Protein AF-A0A382GIU1-F1 (afdb_monomer_lite)

Secondary structure (DSSP, 8-state):
-EEEETTTSHHHHHHHHHHHHTT--EEEEES-SS----GGGTTEEEEE--TT-HHHHHHHTTT--

pLDDT: mean 94.83, std 3.53, range [75.0, 98.19]

Structure (mmCIF, N/CA/C/O backbone):
data_AF-A0A382GIU1-F1
#
_entry.id   AF-A0A382GIU1-F1
#
loop_
_atom_site.group_PDB
_atom_site.id
_atom_site.type_symbol
_atom_site.label_atom_id
_atom_site.label_alt_id
_atom_site.label_comp_id
_atom_site.label_asym_id
_atom_site.label_entity_id
_atom_site.label_seq_id
_atom_site.pdbx_PDB_ins_code
_atom_site.Cartn_x
_atom_site.Cartn_y
_atom_site.Cartn_z
_atom_site.occupancy
_atom_site.B_iso_or_equiv
_atom_site.auth_seq_id
_atom_site.auth_comp_id
_atom_site.auth_asym_id
_atom_site.auth_atom_id
_atom_site.pdbx_PDB_model_num
ATOM 1 N N . MET A 1 1 ? -4.291 -6.363 7.816 1.00 93.50 1 MET A N 1
ATOM 2 C CA . MET A 1 1 ? -3.819 -5.046 7.304 1.00 93.50 1 MET A CA 1
ATOM 3 C C . MET A 1 1 ? -3.907 -5.123 5.797 1.00 93.50 1 MET A C 1
ATOM 5 O O . MET A 1 1 ? -3.554 -6.164 5.271 1.00 93.50 1 MET A O 1
ATOM 9 N N . ILE A 1 2 ? -4.399 -4.090 5.109 1.00 96.94 2 ILE A N 1
ATOM 10 C CA . ILE A 1 2 ? -4.643 -4.150 3.658 1.00 96.94 2 ILE A CA 1
ATOM 11 C C . ILE A 1 2 ? -3.580 -3.331 2.922 1.00 96.94 2 ILE A C 1
ATOM 13 O O . ILE A 1 2 ? -3.493 -2.120 3.127 1.00 96.94 2 ILE A O 1
ATOM 17 N N . LEU A 1 3 ? -2.818 -3.981 2.039 1.00 97.38 3 LEU A N 1
ATOM 18 C CA . LEU A 1 3 ? -1.903 -3.314 1.113 1.00 97.38 3 LEU A CA 1
ATOM 19 C C . LEU A 1 3 ? -2.669 -2.801 -0.113 1.00 97.38 3 LEU A C 1
ATOM 21 O O . LEU A 1 3 ? -3.346 -3.564 -0.801 1.00 97.38 3 LEU A O 1
ATOM 25 N N . ILE A 1 4 ? -2.523 -1.513 -0.422 1.00 97.06 4 ILE A N 1
ATOM 26 C CA . ILE A 1 4 ? -3.066 -0.888 -1.632 1.00 97.06 4 ILE A CA 1
ATOM 27 C C . ILE A 1 4 ? -1.907 -0.382 -2.486 1.00 97.06 4 ILE A C 1
ATOM 29 O O . ILE A 1 4 ? -1.239 0.598 -2.148 1.00 97.06 4 ILE A O 1
ATOM 33 N N . THR A 1 5 ? -1.683 -1.026 -3.629 1.00 95.19 5 THR A N 1
ATOM 34 C CA . THR A 1 5 ? -0.734 -0.534 -4.633 1.00 95.19 5 THR A CA 1
ATOM 35 C C . THR A 1 5 ? -1.309 0.689 -5.347 1.00 95.19 5 THR A C 1
ATOM 37 O O . THR A 1 5 ? -2.520 0.808 -5.544 1.00 95.19 5 THR A O 1
ATOM 40 N N . GLY A 1 6 ? -0.452 1.655 -5.697 1.00 92.00 6 GLY A N 1
ATOM 41 C CA . GLY A 1 6 ? -0.927 2.915 -6.277 1.00 92.00 6 GLY A CA 1
ATOM 42 C C . GLY A 1 6 ? -1.854 3.685 -5.327 1.00 92.00 6 GLY A C 1
ATOM 43 O O . GLY A 1 6 ? -2.736 4.413 -5.782 1.00 92.00 6 GLY A O 1
ATOM 44 N N . GLY A 1 7 ? -1.664 3.518 -4.013 1.00 93.12 7 GLY A N 1
ATOM 45 C CA . GLY A 1 7 ? -2.525 4.069 -2.963 1.00 93.12 7 GLY A CA 1
ATOM 46 C C . GLY A 1 7 ? -2.601 5.598 -2.927 1.00 93.12 7 GLY A C 1
ATOM 47 O O . GLY A 1 7 ? -3.566 6.152 -2.417 1.00 93.12 7 GLY A O 1
ATOM 48 N N . LEU A 1 8 ? -1.626 6.280 -3.530 1.00 93.44 8 LEU A N 1
ATOM 49 C CA . LEU A 1 8 ? -1.607 7.739 -3.698 1.00 93.44 8 LEU A CA 1
ATOM 50 C C . LEU A 1 8 ? -2.171 8.208 -5.054 1.00 93.44 8 LEU A C 1
ATOM 52 O O . LEU A 1 8 ? -2.184 9.400 -5.347 1.00 93.44 8 LEU A O 1
ATOM 56 N N . GLY A 1 9 ? -2.615 7.280 -5.904 1.00 92.75 9 GLY A N 1
ATOM 57 C CA . GLY A 1 9 ? -3.326 7.578 -7.145 1.00 92.75 9 GLY A CA 1
ATOM 58 C C . GLY A 1 9 ? -4.824 7.798 -6.918 1.00 92.75 9 GLY A C 1
ATOM 59 O O . GLY A 1 9 ? -5.350 7.587 -5.828 1.00 92.75 9 GLY A O 1
ATOM 60 N N . TYR A 1 10 ? -5.542 8.173 -7.980 1.00 94.50 10 TYR A N 1
ATOM 61 C CA . TYR A 1 10 ? -6.969 8.511 -7.896 1.00 94.50 10 TYR A CA 1
ATOM 62 C C . TYR A 1 10 ? -7.838 7.379 -7.323 1.00 94.50 10 TYR A C 1
ATOM 64 O O . TYR A 1 10 ? -8.624 7.598 -6.401 1.00 94.50 10 TYR A O 1
ATOM 72 N N . LEU A 1 11 ? -7.704 6.165 -7.866 1.00 96.19 11 LEU A N 1
ATOM 73 C CA . LEU A 1 11 ? -8.525 5.028 -7.448 1.00 96.19 11 LEU A CA 1
ATOM 74 C C . LEU A 1 11 ? -8.057 4.462 -6.103 1.00 96.19 11 LEU A C 1
ATOM 76 O O . LEU A 1 11 ? -8.870 4.305 -5.194 1.00 96.19 11 LEU A O 1
ATOM 80 N N . GLY A 1 12 ? -6.752 4.210 -5.968 1.00 96.25 12 GLY A N 1
ATOM 81 C CA . GLY A 1 12 ? -6.162 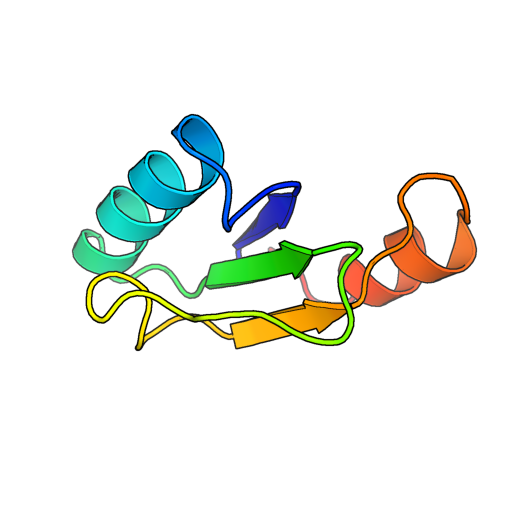3.667 -4.745 1.00 96.25 12 GLY A CA 1
ATOM 82 C C . GLY A 1 12 ? -6.463 4.532 -3.522 1.00 96.25 12 GLY A C 1
ATOM 83 O O . GLY A 1 12 ? -6.900 4.003 -2.504 1.00 96.25 12 GLY A O 1
ATOM 84 N N . GLY A 1 13 ? -6.358 5.859 -3.649 1.00 96.50 13 GLY A N 1
ATOM 85 C CA . GLY A 1 13 ? -6.652 6.785 -2.554 1.00 96.50 13 GLY A CA 1
ATOM 86 C C . GLY A 1 13 ? -8.124 6.781 -2.140 1.00 96.50 13 GLY A C 1
ATOM 87 O O . GLY A 1 13 ? -8.438 6.818 -0.954 1.00 96.50 13 GLY A O 1
ATOM 88 N N . ARG A 1 14 ? -9.058 6.659 -3.092 1.00 97.62 14 ARG A N 1
ATOM 89 C CA . ARG A 1 14 ? -10.493 6.554 -2.768 1.00 97.62 14 ARG A CA 1
ATOM 90 C C . ARG A 1 14 ? -10.828 5.244 -2.063 1.00 97.62 14 ARG A C 1
ATOM 92 O O . ARG A 1 14 ? -11.601 5.260 -1.106 1.00 97.62 14 ARG A O 1
ATOM 99 N N . ILE A 1 15 ? -10.234 4.136 -2.508 1.00 98.06 15 ILE A N 1
ATOM 100 C CA . ILE A 1 15 ? -10.376 2.830 -1.853 1.00 98.06 15 ILE A CA 1
ATOM 101 C C . ILE A 1 15 ? -9.801 2.901 -0.433 1.00 98.06 15 ILE A C 1
ATOM 103 O O . ILE A 1 15 ? -10.482 2.522 0.518 1.00 98.06 15 ILE A O 1
ATOM 107 N N . ALA A 1 16 ? -8.599 3.460 -0.275 1.00 97.88 16 ALA A N 1
ATOM 108 C CA . ALA A 1 16 ? -7.951 3.647 1.019 1.00 97.88 16 ALA A CA 1
ATOM 109 C C . ALA A 1 16 ? -8.811 4.484 1.974 1.00 97.88 16 ALA A C 1
ATOM 111 O O . ALA A 1 16 ? -9.126 4.024 3.065 1.00 97.88 16 ALA A O 1
ATOM 112 N N . ASN A 1 17 ? -9.266 5.667 1.549 1.00 98.06 17 ASN A N 1
ATOM 113 C CA . ASN A 1 17 ? -10.119 6.550 2.352 1.00 98.06 17 ASN A CA 1
ATOM 114 C C . ASN A 1 17 ? -11.416 5.844 2.790 1.00 98.06 17 ASN A C 1
ATOM 116 O O . ASN A 1 17 ? -11.817 5.919 3.951 1.00 98.06 17 ASN A O 1
ATOM 120 N N . HIS A 1 18 ? -12.061 5.105 1.882 1.00 98.19 18 HIS A N 1
ATOM 121 C CA . HIS A 1 18 ? -13.255 4.332 2.219 1.00 98.19 18 HIS A CA 1
ATOM 122 C C . HIS A 1 18 ? -12.974 3.261 3.286 1.00 98.19 18 HIS A C 1
ATOM 124 O O . HIS A 1 18 ? -13.727 3.143 4.251 1.00 98.19 18 HIS A O 1
ATOM 130 N N . LEU A 1 19 ? -11.879 2.510 3.150 1.00 97.56 19 LEU A N 1
ATOM 131 C CA . LEU A 1 19 ? -11.518 1.455 4.096 1.00 97.56 19 LEU A CA 1
ATOM 132 C C . LEU A 1 19 ? -11.039 2.007 5.449 1.00 97.56 19 LEU A C 1
ATOM 134 O O . LEU A 1 19 ? -11.384 1.438 6.484 1.00 97.56 19 LEU A O 1
ATOM 138 N N . ILE A 1 20 ? -10.331 3.141 5.463 1.00 97.38 20 ILE A N 1
ATOM 139 C CA . ILE A 1 20 ? -9.969 3.873 6.689 1.00 97.38 20 ILE A CA 1
ATOM 140 C C . ILE A 1 20 ? -11.236 4.244 7.464 1.00 97.38 20 ILE A C 1
ATOM 142 O O . ILE A 1 20 ? -11.331 3.979 8.660 1.00 97.38 20 ILE A O 1
ATOM 146 N N . LYS A 1 21 ? -12.253 4.791 6.782 1.00 97.62 21 LYS A N 1
ATOM 147 C CA . LYS A 1 21 ? -13.558 5.113 7.391 1.00 97.62 21 LYS A CA 1
ATOM 148 C C . LYS A 1 21 ? -14.304 3.879 7.907 1.00 97.62 21 LYS A C 1
ATOM 150 O O . LYS A 1 21 ? -15.126 4.002 8.808 1.00 97.62 21 LYS A O 1
ATOM 155 N N . ALA A 1 22 ? -14.006 2.700 7.366 1.00 97.50 22 ALA A N 1
ATOM 156 C CA . ALA A 1 22 ? -14.496 1.412 7.851 1.00 97.50 22 ALA A CA 1
ATOM 157 C C . ALA A 1 22 ? -13.596 0.788 8.943 1.00 97.50 22 ALA A C 1
ATOM 159 O O . ALA A 1 22 ? -13.699 -0.413 9.208 1.00 97.50 22 ALA A O 1
ATOM 160 N N . ASN A 1 23 ? -12.716 1.582 9.570 1.00 96.50 23 ASN A N 1
ATOM 161 C CA . ASN A 1 23 ? -11.773 1.175 10.616 1.00 96.50 23 ASN A CA 1
ATOM 162 C C . ASN A 1 23 ? -10.824 0.042 10.191 1.00 96.50 23 ASN A C 1
ATOM 164 O O . ASN A 1 23 ? -10.485 -0.834 10.988 1.00 96.50 23 ASN A O 1
ATOM 168 N N . LYS A 1 24 ? -10.407 0.022 8.920 1.00 97.12 24 LYS A N 1
ATOM 169 C CA . LYS A 1 24 ? -9.375 -0.900 8.433 1.00 97.12 24 LYS A CA 1
ATOM 170 C C . LYS A 1 24 ? -8.003 -0.236 8.485 1.00 97.12 24 LYS A C 1
ATOM 172 O O . LYS A 1 24 ? -7.858 0.923 8.112 1.00 97.12 24 LYS A O 1
ATOM 177 N N . THR A 1 25 ? -6.994 -1.001 8.888 1.00 96.81 25 THR A N 1
ATOM 178 C CA . THR A 1 25 ? -5.585 -0.594 8.819 1.00 96.81 25 THR A CA 1
ATOM 179 C C . THR A 1 25 ? -5.075 -0.733 7.390 1.00 96.81 25 THR A C 1
ATOM 181 O O . THR A 1 25 ? -5.1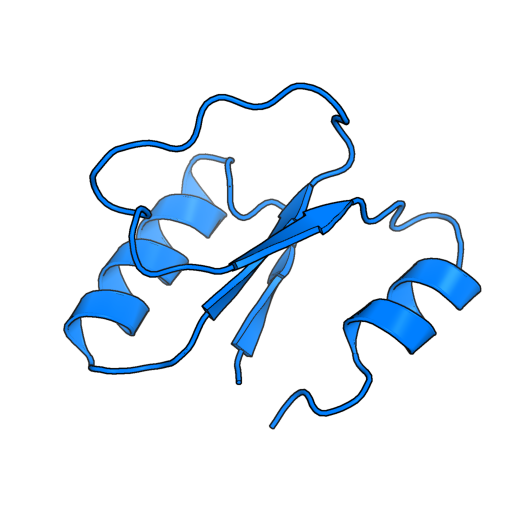59 -1.824 6.813 1.00 96.81 25 THR A O 1
ATOM 184 N N . ILE A 1 26 ? -4.547 0.357 6.834 1.00 97.69 26 ILE A N 1
ATOM 185 C CA . ILE A 1 26 ? -4.130 0.456 5.433 1.00 97.69 26 ILE A CA 1
ATOM 186 C C . ILE A 1 26 ? -2.629 0.710 5.331 1.00 97.69 26 ILE A C 1
ATOM 188 O O . ILE A 1 26 ? -2.110 1.593 6.009 1.00 97.69 26 ILE A O 1
ATOM 192 N N . LEU A 1 27 ? -1.981 -0.017 4.421 1.00 97.50 27 LEU A N 1
ATOM 193 C CA . LEU A 1 27 ? -0.619 0.219 3.955 1.00 97.50 27 LEU A CA 1
ATOM 194 C C . LEU A 1 27 ? -0.669 0.651 2.481 1.00 97.50 27 LEU A C 1
ATOM 196 O O . LEU A 1 27 ? -1.192 -0.070 1.631 1.00 97.50 27 LEU A O 1
ATOM 200 N N . LEU A 1 28 ? -0.152 1.831 2.153 1.00 97.06 28 LEU A N 1
ATOM 201 C CA . LEU A 1 28 ? -0.111 2.365 0.793 1.00 97.06 28 LEU A CA 1
ATOM 202 C C . LEU A 1 28 ? 1.253 2.090 0.160 1.00 97.06 28 LEU A C 1
ATOM 204 O O . LEU A 1 28 ? 2.278 2.580 0.627 1.00 97.06 28 LEU A O 1
ATOM 208 N N . GLY A 1 29 ? 1.260 1.356 -0.950 1.00 95.75 29 GLY A N 1
ATOM 209 C CA . GLY A 1 29 ? 2.453 1.162 -1.769 1.00 95.75 29 GLY A CA 1
ATOM 210 C C . GLY A 1 29 ? 2.629 2.293 -2.784 1.00 95.75 29 GLY A C 1
ATOM 211 O O . GLY A 1 29 ? 1.732 2.550 -3.598 1.00 95.75 29 GLY A O 1
ATOM 212 N N . THR A 1 30 ? 3.800 2.932 -2.786 1.00 94.50 30 THR A N 1
ATOM 213 C CA . THR A 1 30 ? 4.191 3.950 -3.776 1.00 94.50 30 THR A CA 1
ATOM 214 C C . THR A 1 30 ? 5.586 3.686 -4.333 1.00 94.50 30 THR A C 1
ATOM 216 O O . THR A 1 30 ? 6.486 3.272 -3.612 1.00 94.50 30 THR A O 1
ATOM 219 N N . LYS A 1 31 ? 5.797 3.965 -5.623 1.00 92.00 31 LYS A N 1
ATOM 220 C CA . LYS A 1 31 ? 7.139 3.909 -6.230 1.00 92.00 31 LYS A CA 1
ATOM 221 C C . LYS A 1 31 ? 7.984 5.148 -5.904 1.00 92.00 31 LYS A C 1
ATOM 223 O O . LYS A 1 31 ? 9.204 5.105 -6.028 1.00 92.00 31 LYS A O 1
ATOM 228 N N . ASN A 1 32 ? 7.331 6.258 -5.552 1.00 89.69 32 ASN A N 1
ATOM 229 C CA . ASN A 1 32 ? 7.988 7.542 -5.344 1.00 89.69 32 ASN A CA 1
ATOM 230 C C . ASN A 1 32 ? 8.517 7.623 -3.908 1.00 89.69 32 ASN A C 1
ATOM 232 O O . ASN A 1 32 ? 7.745 7.448 -2.968 1.00 89.69 32 ASN A O 1
ATOM 236 N N . SER A 1 33 ? 9.805 7.932 -3.750 1.00 85.00 33 SER A N 1
ATOM 237 C CA . SER A 1 33 ? 10.429 8.193 -2.445 1.00 85.00 33 SER A CA 1
ATOM 238 C C . SER A 1 33 ? 9.941 9.501 -1.821 1.00 85.00 33 SER A C 1
ATOM 240 O O . SER A 1 33 ? 9.797 9.593 -0.608 1.00 85.00 33 SER A O 1
ATOM 242 N N . GLU A 1 34 ? 9.644 10.495 -2.657 1.00 89.88 34 GLU A N 1
ATOM 243 C CA . GLU A 1 34 ? 8.993 11.737 -2.257 1.00 89.88 34 GLU A CA 1
ATOM 244 C C . GLU A 1 34 ? 7.508 11.663 -2.601 1.00 89.88 34 GLU A C 1
ATOM 246 O O . GLU A 1 34 ? 7.120 11.466 -3.758 1.00 89.88 34 GLU A O 1
ATOM 251 N N . TYR A 1 35 ? 6.662 11.814 -1.590 1.00 89.69 35 TYR A N 1
ATOM 252 C CA . TYR A 1 35 ? 5.220 11.797 -1.757 1.00 89.69 35 TYR A CA 1
ATOM 253 C C . TYR A 1 35 ? 4.548 12.840 -0.872 1.00 89.69 35 TYR A C 1
ATOM 255 O O . TYR A 1 35 ? 5.030 13.181 0.204 1.00 89.69 35 TYR A O 1
ATOM 263 N N . ASN A 1 36 ? 3.399 13.330 -1.335 1.00 91.00 36 ASN A N 1
ATOM 264 C CA . ASN A 1 36 ? 2.497 14.141 -0.534 1.00 91.00 36 ASN A CA 1
ATOM 265 C C . ASN A 1 36 ? 1.331 13.254 -0.097 1.00 91.00 36 ASN A C 1
ATOM 267 O O . ASN A 1 36 ? 0.623 12.719 -0.953 1.00 91.00 36 ASN A O 1
ATOM 271 N N . LEU A 1 37 ? 1.160 13.074 1.212 1.00 93.81 37 LEU A N 1
ATOM 272 C CA . LEU A 1 37 ? 0.064 12.294 1.772 1.00 93.81 37 LEU A CA 1
ATOM 273 C C . LEU A 1 37 ? -1.140 13.222 2.011 1.00 93.81 37 LEU A C 1
ATOM 275 O O . LEU A 1 37 ? -1.058 14.110 2.860 1.00 93.81 37 LEU A O 1
ATOM 279 N N . PRO A 1 38 ? -2.265 13.046 1.295 1.00 93.69 38 PRO A N 1
ATOM 280 C CA . PRO A 1 38 ? -3.471 13.826 1.546 1.00 93.69 38 PRO A CA 1
ATOM 281 C C . PRO A 1 38 ? -3.991 13.602 2.971 1.00 93.69 38 PRO A C 1
ATOM 283 O O . PRO A 1 38 ? -3.952 12.479 3.471 1.00 93.69 38 PRO A O 1
ATOM 286 N N . ASN A 1 39 ? -4.585 14.632 3.584 1.00 95.75 39 ASN A N 1
ATOM 287 C CA . ASN A 1 39 ? -5.152 14.548 4.941 1.00 95.75 39 ASN A CA 1
ATOM 288 C C . ASN A 1 39 ? -6.162 13.399 5.112 1.00 95.75 39 ASN A C 1
ATOM 290 O O . ASN A 1 39 ? -6.274 12.817 6.184 1.00 95.75 39 ASN A O 1
ATOM 294 N N . GLU A 1 40 ? -6.885 13.044 4.050 1.00 95.00 40 GLU A N 1
ATOM 295 C CA . GLU A 1 40 ? -7.846 11.933 4.042 1.00 95.00 40 GLU A CA 1
ATOM 296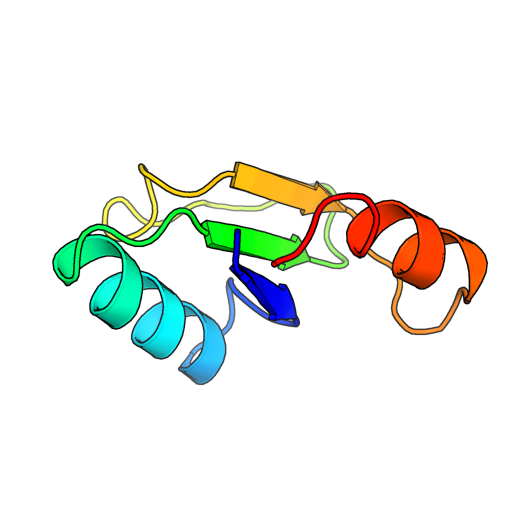 C C . GLU A 1 40 ? -7.196 10.557 4.258 1.00 95.00 40 GLU A C 1
ATOM 298 O O . GLU A 1 40 ? -7.879 9.606 4.633 1.00 95.00 40 GLU A O 1
ATOM 303 N N . LEU A 1 41 ? -5.889 10.448 4.010 1.00 96.75 41 LEU A N 1
ATOM 304 C CA . LEU A 1 41 ? -5.099 9.224 4.108 1.00 96.75 41 LEU A CA 1
ATOM 305 C C . LEU A 1 41 ? -4.134 9.248 5.302 1.00 96.75 41 LEU A C 1
ATOM 307 O O . LEU A 1 41 ? -3.302 8.356 5.423 1.00 96.75 41 LEU A O 1
ATOM 311 N N . ILE A 1 42 ? -4.241 10.229 6.205 1.00 95.38 42 ILE A N 1
ATOM 312 C CA . ILE A 1 42 ? -3.293 10.413 7.320 1.00 95.38 42 ILE A CA 1
ATOM 313 C C . ILE A 1 42 ? -3.229 9.215 8.285 1.00 95.38 42 ILE A C 1
ATOM 315 O O . ILE A 1 42 ? -2.221 9.010 8.947 1.00 95.38 42 ILE A O 1
ATOM 319 N N . ASN A 1 43 ? -4.284 8.396 8.326 1.00 95.94 43 ASN A N 1
ATOM 320 C CA . ASN A 1 43 ? -4.367 7.182 9.145 1.00 95.94 43 ASN A CA 1
ATOM 321 C C . ASN A 1 43 ? -3.891 5.917 8.403 1.00 95.94 43 ASN A C 1
ATOM 323 O O . ASN A 1 43 ? -4.263 4.806 8.780 1.00 95.94 43 ASN A O 1
ATOM 327 N N . SER A 1 44 ? -3.136 6.075 7.315 1.00 96.62 44 SER A N 1
ATOM 328 C CA . SER A 1 44 ? -2.502 4.969 6.596 1.00 96.62 44 SER A CA 1
ATOM 329 C C . SER A 1 44 ? -0.991 5.001 6.763 1.00 96.62 44 SER A C 1
ATOM 331 O O . SER A 1 44 ? -0.385 6.064 6.894 1.00 96.62 44 SER A O 1
ATOM 333 N N . GLU A 1 45 ? -0.385 3.822 6.736 1.00 95.88 45 GLU A N 1
ATOM 334 C CA . GLU A 1 45 ? 1.059 3.672 6.620 1.00 95.88 45 GLU A CA 1
ATOM 335 C C . GLU A 1 45 ? 1.457 3.731 5.143 1.00 95.88 45 GLU A C 1
ATOM 337 O O . GLU A 1 45 ? 0.660 3.400 4.263 1.00 95.88 45 GLU A O 1
ATOM 342 N N . VAL A 1 46 ? 2.689 4.143 4.847 1.00 95.81 46 VAL A N 1
ATOM 343 C CA . VAL A 1 46 ? 3.196 4.230 3.472 1.00 95.81 46 VAL A CA 1
ATOM 344 C C . VAL A 1 46 ? 4.508 3.471 3.368 1.00 95.81 46 VAL A C 1
ATOM 346 O O . VAL A 1 46 ? 5.416 3.677 4.170 1.00 95.81 46 VAL A O 1
ATOM 349 N N . ILE A 1 47 ? 4.619 2.628 2.344 1.00 95.25 47 ILE A N 1
ATOM 350 C CA . ILE A 1 47 ? 5.832 1.880 2.020 1.00 95.25 47 ILE A CA 1
ATOM 351 C C . ILE A 1 47 ? 6.292 2.194 0.599 1.00 95.25 47 ILE A C 1
ATOM 353 O O . ILE A 1 47 ? 5.490 2.312 -0.338 1.00 95.25 47 ILE A O 1
ATOM 357 N N . GLN A 1 48 ? 7.609 2.311 0.431 1.00 94.38 48 GLN A N 1
ATOM 358 C CA . GLN A 1 48 ? 8.206 2.367 -0.892 1.00 94.38 48 GLN A CA 1
ATOM 359 C C . GLN A 1 48 ? 8.194 0.967 -1.509 1.00 94.38 48 GLN A C 1
ATOM 361 O O . GLN A 1 48 ? 8.748 0.026 -0.950 1.00 94.38 48 GLN A O 1
ATOM 366 N N . LEU A 1 49 ? 7.560 0.839 -2.670 1.00 94.62 49 LEU A N 1
ATOM 367 C CA . LEU A 1 49 ? 7.312 -0.436 -3.325 1.00 94.62 49 LEU A CA 1
ATOM 368 C C . LEU A 1 49 ? 7.564 -0.316 -4.827 1.00 94.62 49 LEU A C 1
ATOM 370 O O . LEU A 1 49 ? 6.835 0.380 -5.542 1.00 94.62 49 LEU A O 1
ATOM 374 N N . ASN A 1 50 ? 8.571 -1.038 -5.322 1.00 94.88 50 ASN A N 1
ATOM 375 C CA . ASN A 1 50 ? 8.752 -1.253 -6.750 1.00 94.88 50 ASN A CA 1
ATOM 376 C C . ASN A 1 50 ? 8.052 -2.550 -7.182 1.00 94.88 50 ASN A C 1
ATOM 378 O O . ASN A 1 50 ? 8.553 -3.646 -6.957 1.00 94.88 50 ASN A O 1
ATOM 382 N N . LEU A 1 51 ? 6.923 -2.422 -7.882 1.00 94.69 51 LEU A N 1
ATOM 383 C CA . LEU A 1 51 ? 6.141 -3.565 -8.375 1.00 94.69 51 LEU A CA 1
ATOM 384 C C . LEU A 1 51 ? 6.868 -4.426 -9.423 1.00 94.69 51 LEU A C 1
ATOM 386 O O . LEU A 1 51 ? 6.404 -5.514 -9.743 1.00 94.69 51 LEU A O 1
ATOM 390 N N . LEU A 1 52 ? 7.985 -3.954 -9.981 1.00 95.81 52 LEU A N 1
ATOM 391 C CA . LEU A 1 52 ? 8.815 -4.743 -10.897 1.00 95.81 52 LEU A CA 1
ATOM 392 C C . LEU A 1 52 ? 9.894 -5.553 -10.165 1.00 95.81 52 LEU A C 1
ATOM 394 O O . LEU A 1 52 ? 10.617 -6.319 -10.798 1.00 95.81 52 LEU A O 1
ATOM 398 N N . LYS A 1 53 ? 10.024 -5.380 -8.845 1.00 96.38 53 LYS A N 1
ATOM 399 C CA . LYS A 1 53 ? 10.998 -6.071 -8.005 1.00 96.38 53 LYS A CA 1
ATOM 400 C C . LYS A 1 53 ? 10.263 -7.000 -7.043 1.00 96.38 53 LYS A C 1
ATOM 402 O O . LYS A 1 53 ? 9.717 -6.558 -6.039 1.00 96.38 53 LYS A O 1
ATOM 407 N N . THR A 1 54 ? 10.279 -8.298 -7.340 1.00 96.62 54 THR A N 1
ATOM 408 C CA . THR A 1 54 ? 9.541 -9.325 -6.582 1.00 96.62 54 THR A CA 1
ATOM 409 C C . THR A 1 54 ? 9.819 -9.282 -5.082 1.00 96.62 54 THR A C 1
ATOM 411 O O . THR A 1 54 ? 8.878 -9.323 -4.299 1.00 96.62 54 THR A O 1
ATOM 414 N N . SER A 1 55 ? 11.080 -9.092 -4.679 1.00 96.56 55 SER A N 1
ATOM 415 C CA . SER A 1 55 ? 11.449 -9.008 -3.260 1.00 96.56 55 SER A CA 1
ATOM 416 C C . SER A 1 55 ? 10.749 -7.865 -2.520 1.00 96.56 55 SER A C 1
ATOM 418 O O . SER A 1 55 ? 10.467 -7.984 -1.335 1.00 96.56 55 SER A O 1
ATOM 420 N N . ASP A 1 56 ? 10.476 -6.746 -3.201 1.00 95.81 56 ASP A N 1
ATOM 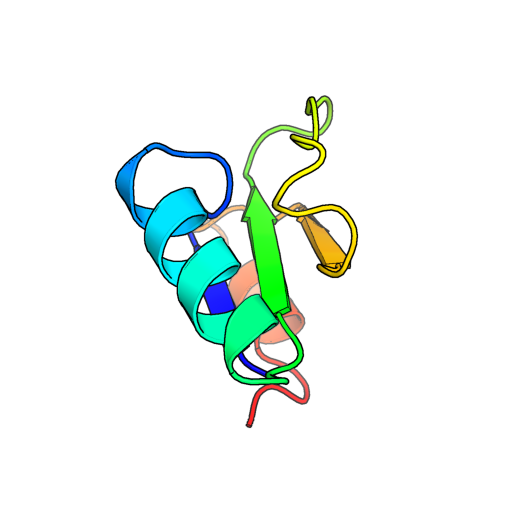421 C CA . ASP A 1 56 ? 9.786 -5.612 -2.579 1.00 95.81 56 ASP A CA 1
ATOM 422 C C . ASP A 1 56 ? 8.305 -5.945 -2.366 1.00 95.81 56 ASP A C 1
ATOM 424 O O . ASP A 1 56 ? 7.727 -5.548 -1.359 1.00 95.81 56 ASP A O 1
ATOM 428 N N . ILE A 1 57 ? 7.695 -6.700 -3.289 1.00 95.12 57 ILE A N 1
ATOM 429 C CA . ILE A 1 57 ? 6.315 -7.184 -3.150 1.00 95.12 57 ILE A CA 1
ATOM 430 C C . ILE A 1 57 ? 6.221 -8.191 -2.004 1.00 95.12 57 ILE A C 1
ATOM 432 O O . ILE A 1 57 ? 5.323 -8.076 -1.179 1.00 95.12 57 ILE A O 1
ATOM 436 N N . GLU A 1 58 ? 7.138 -9.158 -1.943 1.00 96.12 58 GLU A N 1
ATOM 437 C CA . GLU A 1 58 ? 7.182 -10.159 -0.871 1.00 96.12 58 GLU A CA 1
ATOM 438 C C . GLU A 1 58 ? 7.301 -9.489 0.500 1.00 96.12 58 GLU A C 1
ATOM 440 O O . GLU A 1 58 ? 6.503 -9.776 1.389 1.00 96.12 58 GLU A O 1
ATOM 445 N N . PHE A 1 59 ? 8.221 -8.531 0.630 1.00 95.62 59 PHE A N 1
ATOM 446 C CA . PHE A 1 59 ? 8.402 -7.749 1.850 1.00 95.62 59 PHE A CA 1
ATOM 447 C C . PHE A 1 59 ? 7.160 -6.917 2.204 1.00 95.62 59 PHE A C 1
ATOM 449 O O . PHE A 1 59 ? 6.707 -6.931 3.342 1.00 95.62 59 PHE A O 1
ATOM 456 N N . ALA A 1 60 ? 6.556 -6.223 1.233 1.00 95.00 60 ALA A N 1
ATOM 457 C CA . ALA A 1 60 ? 5.360 -5.414 1.477 1.00 95.00 60 ALA A CA 1
ATOM 458 C C . ALA A 1 60 ? 4.113 -6.248 1.826 1.00 95.00 60 ALA A C 1
ATOM 460 O O . ALA A 1 60 ? 3.170 -5.720 2.415 1.00 95.00 60 ALA A O 1
ATOM 461 N N . CYS A 1 61 ? 4.088 -7.526 1.443 1.00 95.62 61 CYS A N 1
ATOM 462 C CA . CYS A 1 61 ? 3.019 -8.464 1.772 1.00 95.62 61 CYS A CA 1
ATOM 463 C C . CYS A 1 61 ? 3.217 -9.163 3.127 1.00 95.62 61 CYS A C 1
ATOM 465 O O . CYS A 1 61 ? 2.300 -9.842 3.594 1.00 95.62 61 CYS A O 1
ATOM 467 N N . GLU A 1 62 ? 4.372 -9.011 3.776 1.00 94.88 62 GLU A N 1
ATOM 468 C CA . GLU A 1 62 ? 4.635 -9.622 5.076 1.00 94.88 62 GLU A CA 1
ATOM 469 C C . GLU A 1 62 ? 3.675 -9.059 6.143 1.00 94.88 62 GLU A C 1
ATOM 471 O O . GLU A 1 62 ? 3.602 -7.855 6.378 1.00 94.88 62 GLU A O 1
ATOM 476 N N . GLY A 1 63 ? 2.873 -9.929 6.768 1.00 88.88 63 GLY A N 1
ATOM 477 C CA . GLY A 1 63 ? 1.885 -9.531 7.785 1.00 88.88 63 GLY A CA 1
ATOM 478 C C . GLY A 1 63 ? 0.575 -8.921 7.251 1.00 88.88 63 GLY A C 1
ATOM 479 O O . GLY A 1 63 ? -0.314 -8.579 8.041 1.00 88.88 63 GLY A O 1
ATOM 480 N N . ILE A 1 64 ? 0.402 -8.821 5.929 1.00 93.19 64 ILE A N 1
ATOM 481 C CA . ILE A 1 64 ? -0.866 -8.424 5.296 1.00 93.19 64 ILE A CA 1
ATOM 482 C C . ILE A 1 64 ? -1.909 -9.540 5.491 1.00 93.19 64 ILE A C 1
ATOM 484 O O . ILE A 1 64 ? -1.606 -10.725 5.367 1.00 93.19 64 ILE A O 1
ATOM 488 N N . THR A 1 65 ? -3.135 -9.153 5.860 1.00 75.00 65 THR A N 1
ATOM 489 C CA . THR A 1 65 ? -4.235 -10.0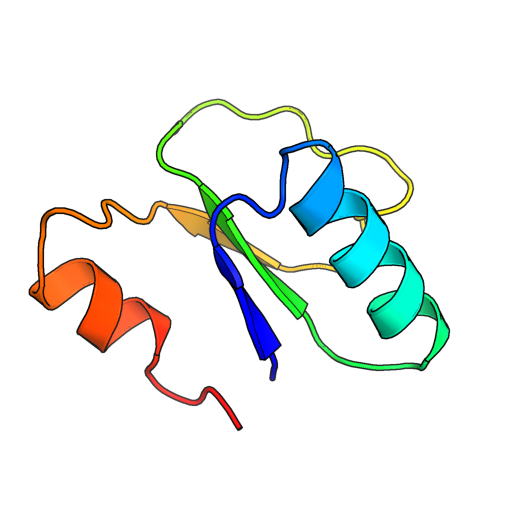32 6.327 1.00 75.00 65 THR A CA 1
ATOM 490 C C . THR A 1 65 ? -5.581 -9.515 5.871 1.00 75.00 65 THR A C 1
ATOM 492 O O . THR A 1 65 ? -5.782 -8.276 5.983 1.00 75.00 65 THR A O 1
#

Foldseek 3Di:
DDEFEVCVDDVNVVVQLVVVVVVDAYEYEDCDPDDDDDPSNPRYHYDHADPVDVVRVVVSCVPHD

Sequence (65 aa):
MILITGGLGYLGGRIANHLIKANKTILLGTKNSEYNLPNELINSEVIQLNLLKTSDIEFACEGIT

Organism: NCBI:txid408172

Radius of gyration: 11.08 Å; chains: 1; bounding box: 26×25×22 Å

InterPro domains:
  IPR001509 NAD-dependent epimerase/dehydratase [PF01370] (2-61)
  IPR036291 NAD(P)-binding domain superfamily [SSF51735] (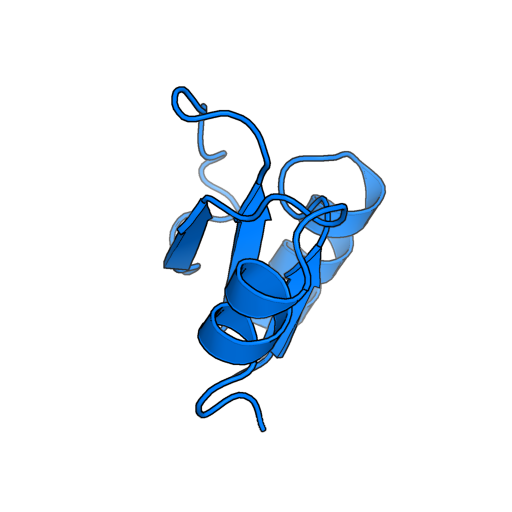2-64)